Protein AF-A0AA91PBF4-F1 (afdb_monomer)

Radius of gyration: 22.53 Å; Cα contacts (8 Å, |Δi|>4): 72; chains: 1; bounding box: 48×34×68 Å

Structure (mmCIF, N/CA/C/O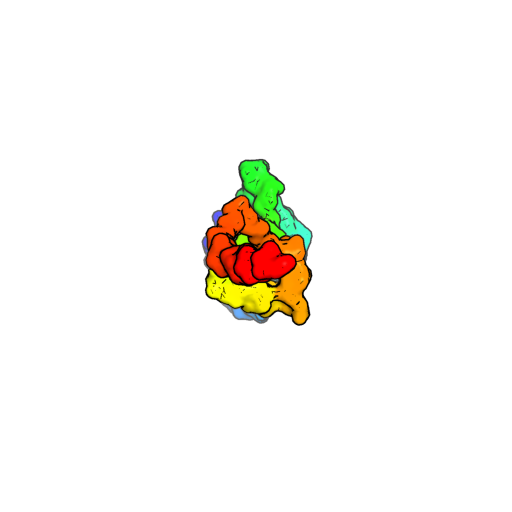 backbone):
data_AF-A0AA91PBF4-F1
#
_entry.id   AF-A0AA91PBF4-F1
#
loop_
_atom_site.group_PDB
_atom_site.id
_atom_site.type_symbol
_atom_site.label_atom_id
_atom_site.label_alt_id
_atom_site.label_comp_id
_atom_site.label_asym_id
_atom_site.label_entity_id
_atom_site.label_seq_id
_atom_site.pdbx_PDB_ins_code
_atom_site.Cartn_x
_atom_site.Cartn_y
_atom_site.Cartn_z
_atom_site.occupancy
_atom_site.B_iso_or_equiv
_atom_site.auth_seq_id
_atom_site.auth_comp_id
_atom_site.auth_asym_id
_atom_site.auth_atom_id
_atom_site.pdbx_PDB_model_num
ATOM 1 N N . MET A 1 1 ? 2.046 -2.006 -24.817 1.00 53.06 1 MET A N 1
ATOM 2 C CA . MET A 1 1 ? 3.479 -2.215 -24.491 1.00 53.06 1 MET A CA 1
ATOM 3 C C . MET A 1 1 ? 3.736 -3.464 -23.633 1.00 53.06 1 MET A C 1
ATOM 5 O O . MET A 1 1 ? 4.578 -4.256 -24.026 1.00 53.06 1 MET A O 1
ATOM 9 N N . GLY A 1 2 ? 3.014 -3.713 -22.528 1.00 59.22 2 GLY A N 1
ATOM 10 C CA . GLY A 1 2 ? 3.325 -4.827 -21.602 1.00 59.22 2 GLY A CA 1
ATOM 11 C C . GLY A 1 2 ? 3.207 -6.257 -22.164 1.00 59.22 2 GLY A C 1
ATOM 12 O O . GLY A 1 2 ? 4.092 -7.074 -21.937 1.00 59.22 2 GLY A O 1
ATOM 13 N N . ARG A 1 3 ? 2.169 -6.560 -22.962 1.00 62.81 3 ARG A N 1
ATOM 14 C CA . ARG A 1 3 ? 1.947 -7.916 -23.515 1.00 62.81 3 ARG A CA 1
ATOM 15 C C . ARG A 1 3 ? 3.079 -8.398 -24.431 1.00 62.81 3 ARG A C 1
ATOM 17 O O . ARG A 1 3 ? 3.493 -9.542 -24.310 1.00 62.81 3 ARG A O 1
ATOM 24 N N . ARG A 1 4 ? 3.624 -7.520 -25.285 1.00 71.56 4 ARG A N 1
ATOM 25 C CA . ARG A 1 4 ? 4.791 -7.850 -26.126 1.00 71.56 4 ARG A CA 1
ATOM 26 C C . ARG A 1 4 ? 6.037 -8.127 -25.295 1.00 71.56 4 ARG A C 1
ATOM 28 O O . ARG A 1 4 ? 6.817 -8.984 -25.672 1.00 71.56 4 ARG A O 1
ATOM 35 N N . ALA A 1 5 ? 6.223 -7.421 -24.179 1.00 64.69 5 ALA A N 1
ATOM 36 C CA . ALA A 1 5 ? 7.361 -7.655 -23.297 1.00 64.69 5 ALA A CA 1
ATOM 37 C C . ALA A 1 5 ? 7.268 -9.029 -22.616 1.00 64.69 5 ALA A C 1
ATOM 39 O O . ALA A 1 5 ? 8.270 -9.727 -22.547 1.00 64.69 5 ALA A O 1
ATOM 40 N N . LEU A 1 6 ? 6.066 -9.441 -22.194 1.00 65.69 6 LEU A N 1
ATOM 41 C CA . LEU A 1 6 ? 5.822 -10.780 -21.641 1.00 65.69 6 LEU A CA 1
ATOM 42 C C . LEU A 1 6 ? 5.991 -11.883 -22.701 1.00 65.69 6 LEU A C 1
ATOM 44 O O . LEU A 1 6 ? 6.574 -12.922 -22.417 1.00 65.69 6 LEU A O 1
ATOM 48 N N . GLN A 1 7 ? 5.528 -11.650 -23.934 1.00 71.00 7 GLN A N 1
ATOM 49 C CA . GLN A 1 7 ? 5.724 -12.581 -25.055 1.00 71.00 7 GLN A CA 1
ATOM 50 C C . GLN A 1 7 ? 7.209 -12.716 -25.415 1.00 71.00 7 GLN A C 1
ATOM 52 O O . GLN A 1 7 ? 7.721 -13.825 -25.437 1.00 71.00 7 GLN A O 1
ATOM 57 N N . ALA A 1 8 ? 7.930 -11.600 -25.543 1.00 68.94 8 ALA A N 1
ATOM 58 C CA . ALA A 1 8 ? 9.372 -11.601 -25.783 1.00 68.94 8 ALA A CA 1
ATOM 59 C C . ALA A 1 8 ? 10.183 -12.210 -24.623 1.00 68.94 8 ALA A C 1
ATOM 61 O O . ALA A 1 8 ? 11.280 -12.711 -24.845 1.00 68.94 8 ALA A O 1
ATOM 62 N N . GLN A 1 9 ? 9.677 -12.158 -23.384 1.00 67.19 9 GLN A N 1
ATOM 63 C CA . GLN A 1 9 ? 10.269 -12.878 -22.251 1.00 67.19 9 GLN A CA 1
ATOM 64 C C . GLN A 1 9 ? 10.066 -14.389 -22.385 1.00 67.19 9 GLN A C 1
ATOM 66 O O . GLN A 1 9 ? 11.013 -15.137 -22.168 1.00 67.19 9 GLN A O 1
ATOM 71 N N . ARG A 1 10 ? 8.867 -14.825 -22.788 1.00 67.50 10 ARG A N 1
ATOM 72 C CA . ARG A 1 10 ? 8.557 -16.240 -23.030 1.00 67.50 10 ARG A CA 1
ATOM 73 C C . ARG A 1 10 ? 9.374 -16.822 -24.186 1.00 67.50 10 ARG A C 1
ATOM 75 O O . ARG A 1 10 ? 9.888 -17.923 -24.062 1.00 67.50 10 ARG A O 1
ATOM 82 N N . ASP A 1 11 ? 9.536 -16.067 -25.270 1.00 76.06 11 ASP A N 1
ATOM 83 C CA . ASP A 1 11 ? 10.262 -16.498 -26.475 1.00 76.06 11 ASP A CA 1
ATOM 84 C C . ASP A 1 11 ? 11.778 -16.657 -26.248 1.00 76.06 11 ASP A C 1
ATOM 86 O O . ASP A 1 11 ? 12.479 -17.203 -27.094 1.00 76.06 11 ASP A O 1
ATOM 90 N N . ARG A 1 12 ? 12.299 -16.175 -25.111 1.00 69.81 12 ARG A N 1
ATOM 91 C CA . ARG A 1 12 ? 13.714 -16.299 -24.733 1.00 69.81 12 ARG A CA 1
ATOM 92 C C . ARG A 1 12 ? 14.032 -17.543 -23.905 1.00 69.81 12 ARG A C 1
ATOM 94 O O . ARG A 1 12 ? 15.190 -17.710 -23.552 1.00 69.81 12 ARG A O 1
ATOM 101 N N . ASP A 1 13 ? 13.036 -18.382 -23.618 1.00 64.50 13 ASP A N 1
ATOM 102 C CA . ASP A 1 13 ? 13.183 -19.666 -22.915 1.00 64.50 13 ASP A CA 1
ATOM 103 C C . ASP A 1 13 ? 13.871 -19.558 -21.539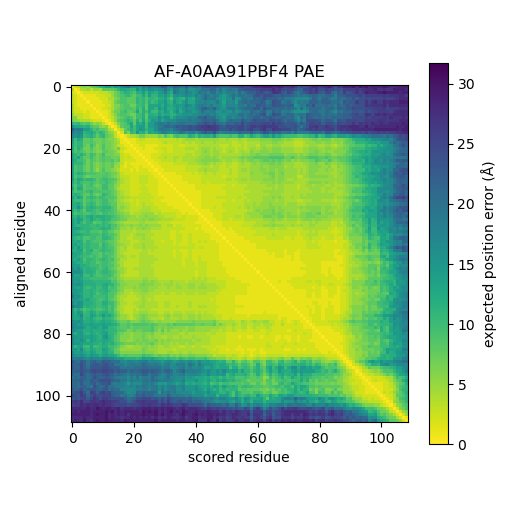 1.00 64.50 13 ASP A C 1
ATOM 105 O O . ASP A 1 13 ? 14.673 -20.391 -21.127 1.00 64.50 13 ASP A O 1
ATOM 109 N N . LEU A 1 14 ? 13.580 -18.472 -20.819 1.00 61.00 14 LEU A N 1
ATOM 110 C CA . LEU A 1 14 ? 14.185 -18.175 -19.523 1.00 61.00 14 LEU A CA 1
ATOM 111 C C . LEU A 1 14 ? 13.180 -18.478 -18.407 1.00 61.00 14 LEU A C 1
ATOM 113 O O . LEU A 1 14 ? 12.198 -17.739 -18.275 1.00 61.00 14 LEU A O 1
ATOM 117 N N . PRO A 1 15 ? 13.418 -19.471 -17.533 1.00 58.34 15 PRO A N 1
ATOM 118 C CA . PRO A 1 15 ? 12.926 -19.354 -16.178 1.00 58.34 15 PRO A CA 1
ATOM 119 C C . PRO A 1 15 ? 13.842 -18.341 -15.485 1.00 58.34 15 PRO A C 1
ATOM 121 O O . PRO A 1 15 ? 14.990 -18.630 -15.164 1.00 58.34 15 PRO A O 1
ATOM 124 N N . PHE A 1 16 ? 13.373 -17.110 -15.308 1.00 61.94 16 PHE A N 1
ATOM 125 C CA . PHE A 1 16 ? 14.061 -16.198 -14.403 1.00 61.94 16 PHE A CA 1
ATOM 126 C C . PHE A 1 16 ? 13.697 -16.583 -12.966 1.00 61.94 16 PHE A C 1
ATOM 128 O O . PHE A 1 16 ? 12.514 -16.729 -12.665 1.00 61.94 16 PHE A O 1
ATOM 135 N N . ASP A 1 17 ? 14.679 -16.636 -12.062 1.00 77.06 17 ASP A N 1
ATOM 136 C CA . ASP A 1 17 ? 14.444 -16.745 -10.606 1.00 77.06 17 ASP A CA 1
ATOM 137 C C . ASP A 1 17 ? 13.568 -15.595 -10.061 1.00 77.06 17 ASP A C 1
ATOM 139 O O . ASP A 1 17 ? 13.045 -15.635 -8.949 1.00 77.06 17 ASP A O 1
ATOM 143 N N . LEU A 1 18 ? 13.419 -14.526 -10.846 1.00 81.00 18 LEU A N 1
ATOM 144 C CA . LEU A 1 18 ? 12.707 -13.309 -10.497 1.00 81.00 18 LEU A CA 1
ATOM 145 C C . LEU A 1 18 ? 11.325 -13.271 -11.150 1.00 81.00 18 LEU A C 1
ATOM 147 O O . LEU A 1 18 ? 11.201 -13.362 -12.368 1.00 81.00 18 LEU A O 1
ATOM 151 N N . VAL A 1 19 ? 10.301 -12.974 -10.347 1.00 82.56 19 VAL A N 1
ATOM 152 C CA . VAL A 1 19 ? 8.914 -12.784 -10.818 1.00 82.56 19 VAL A CA 1
ATOM 153 C C . VAL A 1 19 ? 8.783 -11.585 -11.773 1.00 82.56 19 VAL A C 1
ATOM 155 O O . VAL A 1 19 ? 7.992 -11.614 -12.713 1.00 82.56 19 VAL A O 1
ATOM 158 N N . PHE A 1 20 ? 9.576 -10.525 -11.569 1.00 84.69 20 PHE A N 1
ATOM 159 C CA . PHE A 1 20 ? 9.561 -9.315 -12.403 1.00 84.69 20 PHE A CA 1
ATOM 160 C C . PHE A 1 20 ? 10.962 -8.955 -12.913 1.00 84.69 20 PHE A C 1
ATOM 162 O O . PHE A 1 20 ? 11.572 -7.989 -12.439 1.00 84.69 20 PHE A O 1
ATOM 169 N N . PRO A 1 21 ? 11.479 -9.690 -13.907 1.00 83.62 21 PRO A N 1
ATOM 170 C CA . PRO A 1 21 ? 12.801 -9.439 -14.449 1.00 83.62 21 PRO A CA 1
ATOM 171 C C . PRO A 1 21 ? 12.799 -8.196 -15.347 1.00 83.62 21 PRO A C 1
ATOM 173 O O . PRO A 1 21 ? 11.776 -7.783 -15.922 1.00 83.62 21 PRO A O 1
ATOM 176 N N . SER A 1 22 ? 13.964 -7.571 -15.472 1.00 83.31 22 SER A N 1
ATOM 177 C CA . SER A 1 22 ? 14.250 -6.568 -16.493 1.00 83.31 22 SER A CA 1
ATOM 178 C C . SER A 1 22 ? 14.208 -7.210 -17.893 1.00 83.31 22 SER A C 1
ATOM 180 O O . SER A 1 22 ? 14.184 -8.436 -18.021 1.00 83.31 22 SER A O 1
ATOM 182 N N . PRO A 1 23 ? 14.221 -6.418 -18.979 1.00 77.19 23 PRO A N 1
ATOM 183 C CA . PRO A 1 23 ? 14.347 -6.970 -20.325 1.00 77.19 23 PRO A CA 1
ATOM 184 C C . PRO A 1 23 ? 15.620 -7.798 -20.548 1.00 77.19 23 PRO A C 1
ATOM 186 O O . PRO A 1 23 ? 15.672 -8.519 -21.531 1.00 77.19 23 PRO A O 1
ATOM 189 N N . THR A 1 24 ? 16.639 -7.707 -19.691 1.00 81.56 24 THR A N 1
ATOM 190 C CA . THR A 1 24 ? 17.861 -8.527 -19.770 1.00 81.56 24 THR A CA 1
ATOM 191 C C . THR A 1 24 ? 17.907 -9.628 -18.708 1.00 81.56 24 THR A C 1
ATOM 193 O O . THR A 1 24 ? 18.929 -10.287 -18.570 1.00 81.56 24 THR A O 1
ATOM 196 N N . GLY A 1 25 ? 16.821 -9.836 -17.954 1.00 78.88 25 GLY A N 1
ATOM 197 C CA . GLY A 1 25 ? 16.723 -10.903 -16.955 1.00 78.88 25 GLY A CA 1
ATOM 198 C C . GLY A 1 25 ? 17.175 -10.556 -15.541 1.00 78.88 25 GLY A C 1
ATOM 199 O O . GLY A 1 25 ? 17.039 -11.366 -14.634 1.00 78.88 25 GLY A O 1
ATOM 200 N N . THR A 1 26 ? 17.687 -9.348 -15.328 1.00 85.25 26 THR A N 1
ATOM 201 C CA . THR A 1 26 ? 18.201 -8.886 -14.029 1.00 85.25 26 THR A CA 1
ATOM 202 C C . THR A 1 26 ? 17.104 -8.268 -13.149 1.00 85.25 26 THR A C 1
ATOM 204 O O . THR A 1 26 ? 16.026 -7.937 -13.656 1.00 85.25 26 THR A O 1
ATOM 207 N N . PRO A 1 27 ? 17.343 -8.042 -11.840 1.00 89.81 27 PRO A N 1
ATOM 208 C CA . PRO A 1 27 ? 16.415 -7.290 -10.999 1.00 89.81 27 PRO A CA 1
ATOM 209 C C . PRO A 1 27 ? 16.090 -5.904 -11.562 1.00 89.81 27 PRO A C 1
ATOM 211 O O . PRO A 1 27 ? 16.950 -5.195 -12.094 1.00 89.81 27 PRO A O 1
ATOM 214 N N . ARG A 1 28 ? 14.829 -5.484 -11.420 1.00 90.25 28 ARG A N 1
ATOM 215 C CA . ARG A 1 28 ? 14.424 -4.119 -11.766 1.00 90.25 28 ARG A CA 1
ATOM 216 C C . ARG A 1 28 ? 14.845 -3.153 -10.671 1.00 90.25 28 ARG A C 1
ATOM 218 O O . ARG A 1 28 ? 14.471 -3.304 -9.514 1.00 90.25 28 ARG A O 1
ATOM 225 N N . TRP A 1 29 ? 15.562 -2.112 -11.071 1.00 91.56 29 TRP A N 1
ATOM 226 C CA . TRP A 1 29 ? 15.943 -1.041 -10.165 1.00 91.56 29 TRP A CA 1
ATOM 227 C C . TRP A 1 29 ? 14.739 -0.139 -9.837 1.00 91.56 29 TRP A C 1
ATOM 229 O O . TRP A 1 29 ? 13.976 0.203 -10.751 1.00 91.56 29 TRP A O 1
ATOM 239 N N . PRO A 1 30 ? 14.568 0.302 -8.575 1.00 90.75 30 PRO A N 1
ATOM 2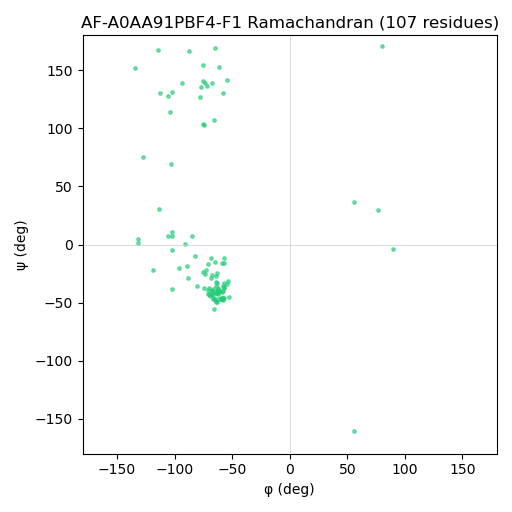40 C CA . PRO A 1 30 ? 13.426 1.127 -8.172 1.00 90.75 30 PRO A CA 1
ATOM 241 C C . PRO A 1 30 ? 13.281 2.425 -8.976 1.00 90.75 30 PRO A C 1
ATOM 243 O O . PRO A 1 30 ? 12.172 2.819 -9.330 1.00 90.75 30 PRO A O 1
ATOM 246 N N . ASN A 1 31 ? 14.394 3.073 -9.325 1.00 91.94 31 ASN A N 1
ATOM 247 C CA . ASN A 1 31 ? 14.405 4.285 -10.150 1.00 91.94 31 ASN A CA 1
ATOM 248 C C . ASN A 1 31 ? 13.794 4.053 -11.546 1.00 91.94 31 ASN A C 1
ATOM 250 O O . ASN A 1 31 ? 13.023 4.887 -12.023 1.00 91.94 31 ASN A O 1
ATOM 254 N N . ASN A 1 32 ? 14.077 2.909 -12.172 1.00 91.12 32 ASN A N 1
ATOM 255 C CA . ASN A 1 32 ? 13.559 2.542 -13.487 1.00 91.12 32 ASN A CA 1
ATOM 256 C C . ASN A 1 32 ? 12.064 2.223 -13.425 1.00 91.12 32 ASN A C 1
ATOM 258 O O . ASN A 1 32 ? 11.313 2.633 -14.309 1.00 91.12 32 ASN A O 1
ATOM 262 N N . VAL A 1 33 ? 11.616 1.557 -12.356 1.00 89.88 33 VAL A N 1
ATOM 263 C CA . VAL A 1 33 ? 10.183 1.333 -12.109 1.00 89.88 33 VAL A CA 1
ATOM 264 C C . VAL A 1 33 ? 9.468 2.670 -11.917 1.00 89.88 33 VAL A C 1
ATOM 266 O O . VAL A 1 33 ? 8.470 2.923 -12.583 1.00 89.88 33 VAL A O 1
ATOM 269 N N . ASN A 1 34 ? 10.017 3.568 -11.096 1.00 90.31 34 ASN A N 1
ATOM 270 C CA . ASN A 1 34 ? 9.443 4.895 -10.851 1.00 90.31 34 ASN A CA 1
ATOM 271 C C . ASN A 1 34 ? 9.429 5.783 -12.103 1.00 90.31 34 ASN A C 1
ATOM 273 O O . ASN A 1 34 ? 8.541 6.620 -12.258 1.00 90.31 34 ASN A O 1
ATOM 277 N N . ARG A 1 35 ? 10.407 5.634 -13.003 1.00 91.19 35 ARG A N 1
ATOM 278 C CA . ARG A 1 35 ? 10.401 6.311 -14.305 1.00 91.19 35 ARG A CA 1
ATOM 279 C C . ARG A 1 35 ? 9.262 5.802 -15.184 1.00 91.19 35 ARG A C 1
ATOM 281 O O . ARG A 1 35 ? 8.431 6.608 -15.584 1.00 91.19 35 ARG A O 1
ATOM 288 N N . ALA A 1 36 ? 9.197 4.492 -15.421 1.00 89.62 36 ALA A N 1
ATOM 289 C CA . ALA A 1 36 ? 8.125 3.892 -16.215 1.00 89.62 36 ALA A CA 1
ATOM 290 C C . ALA A 1 36 ? 6.745 4.222 -15.623 1.00 89.62 36 ALA A C 1
ATOM 292 O O . ALA A 1 36 ? 5.796 4.500 -16.345 1.00 89.62 36 ALA A O 1
ATOM 293 N N . TRP A 1 37 ? 6.651 4.266 -14.294 1.00 89.06 37 TRP A N 1
ATOM 294 C CA . TRP A 1 37 ? 5.449 4.675 -13.583 1.00 89.06 37 TRP A CA 1
ATOM 295 C C . TRP A 1 37 ? 5.011 6.106 -13.914 1.00 89.06 37 TRP A C 1
ATOM 297 O O . TRP A 1 37 ? 3.838 6.337 -14.200 1.00 89.06 37 TRP A O 1
ATOM 307 N N . ARG A 1 38 ? 5.948 7.066 -13.899 1.00 91.19 38 ARG A N 1
ATOM 308 C CA . ARG A 1 38 ? 5.682 8.461 -14.287 1.00 91.19 38 ARG A CA 1
ATOM 309 C C . ARG A 1 38 ? 5.241 8.587 -15.740 1.00 91.19 38 ARG A C 1
ATOM 311 O O . ARG A 1 38 ? 4.358 9.383 -16.021 1.00 91.19 38 ARG A O 1
ATOM 318 N N . GLU A 1 39 ? 5.815 7.786 -16.629 1.00 92.88 39 GLU A N 1
ATOM 319 C CA . GLU A 1 39 ? 5.424 7.758 -18.041 1.00 92.88 39 GLU A CA 1
ATOM 320 C C . GLU A 1 39 ? 4.003 7.189 -18.222 1.00 92.88 39 GLU A C 1
ATOM 322 O O . GLU A 1 39 ? 3.210 7.754 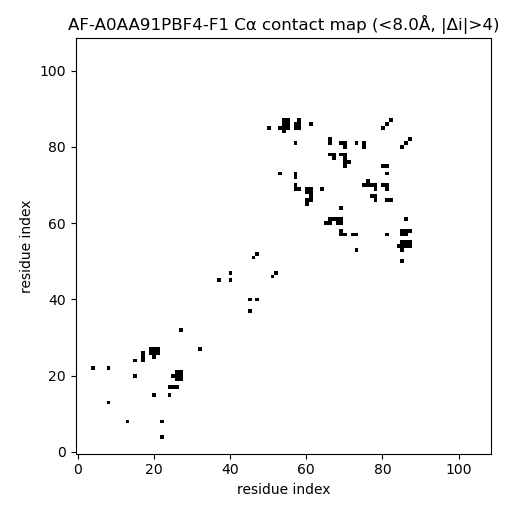-18.964 1.00 92.88 39 GLU A O 1
ATOM 327 N N . ILE A 1 40 ? 3.649 6.111 -17.510 1.00 91.31 40 ILE A N 1
ATOM 328 C CA . ILE A 1 40 ? 2.330 5.457 -17.622 1.00 91.31 40 ILE A CA 1
ATOM 329 C C . ILE A 1 40 ? 1.203 6.327 -17.063 1.00 91.31 40 ILE A C 1
ATOM 331 O O . ILE A 1 40 ? 0.131 6.399 -17.657 1.00 91.31 40 ILE A O 1
ATOM 335 N N . ARG A 1 41 ? 1.417 6.943 -15.897 1.00 93.12 41 ARG A N 1
ATOM 336 C CA . ARG A 1 41 ? 0.374 7.717 -15.206 1.00 93.12 41 ARG A CA 1
ATOM 337 C C . ARG A 1 41 ? 0.070 9.060 -15.883 1.00 93.12 41 ARG A C 1
ATOM 339 O O . ARG A 1 41 ? -0.995 9.614 -15.638 1.00 93.12 41 ARG A O 1
ATOM 346 N N . GLY A 1 42 ? 1.002 9.588 -16.680 1.00 93.81 42 GLY A N 1
ATOM 347 C CA . GLY A 1 42 ? 0.884 10.922 -17.268 1.00 93.81 42 GLY A CA 1
ATOM 348 C C . GLY A 1 42 ? 0.667 12.024 -16.223 1.00 93.81 42 GLY A C 1
ATOM 349 O O . GLY A 1 42 ? 0.958 11.856 -15.035 1.00 93.81 42 GLY A O 1
ATOM 350 N N . GLU A 1 43 ? 0.152 13.164 -16.671 1.00 93.75 43 GLU A N 1
ATOM 351 C CA . GLU A 1 43 ? -0.170 14.290 -15.787 1.00 93.75 43 GLU A CA 1
ATOM 352 C C . GLU A 1 43 ? -1.520 14.093 -15.081 1.00 93.75 43 GLU A C 1
ATOM 354 O O . GLU A 1 43 ? -1.625 14.373 -13.885 1.00 93.75 43 GLU A O 1
ATOM 359 N N . ASP A 1 44 ? -2.497 13.485 -15.764 1.00 95.81 44 ASP A N 1
ATOM 360 C CA . ASP A 1 44 ? -3.859 13.236 -15.261 1.00 95.81 44 ASP A CA 1
ATOM 361 C C . ASP A 1 44 ? -3.880 12.469 -13.928 1.00 95.81 44 ASP A C 1
ATOM 363 O O . ASP A 1 44 ? -4.714 12.707 -13.051 1.00 95.81 44 ASP A O 1
ATOM 367 N N . TYR A 1 45 ? -2.916 11.564 -13.739 1.00 94.69 45 TYR A N 1
ATOM 368 C CA . TYR A 1 45 ? -2.782 10.750 -12.532 1.00 94.69 45 TYR A CA 1
ATOM 369 C C . TYR A 1 45 ? -1.514 11.085 -11.739 1.00 94.69 45 TYR A C 1
ATOM 371 O O . TYR A 1 45 ? -0.969 10.233 -11.022 1.00 94.69 45 TYR A O 1
ATOM 379 N N . GLY A 1 46 ? -1.068 12.345 -11.803 1.00 92.56 46 GLY A N 1
ATOM 380 C CA . GLY A 1 46 ? 0.099 12.902 -11.106 1.00 92.56 46 GLY A CA 1
ATOM 381 C C . GLY A 1 46 ? 0.092 12.761 -9.574 1.00 92.56 46 GLY A C 1
ATOM 382 O O . GLY A 1 46 ? 1.148 12.846 -8.937 1.00 92.56 46 GLY A O 1
ATOM 383 N N . TRP A 1 47 ? -1.041 12.381 -8.977 1.00 89.94 47 TRP A N 1
ATOM 384 C CA . TRP A 1 47 ? -1.205 12.033 -7.556 1.00 89.94 47 TRP A CA 1
ATOM 385 C C . TRP A 1 47 ? -1.122 10.516 -7.246 1.00 89.94 47 TRP A C 1
ATOM 387 O O . TRP A 1 47 ? -0.822 10.124 -6.117 1.00 89.94 47 TRP A O 1
ATOM 397 N N . VAL A 1 48 ? -1.321 9.636 -8.237 1.00 92.12 48 VAL A N 1
ATOM 398 C CA . VAL A 1 48 ? -1.257 8.166 -8.088 1.00 92.12 48 VAL A CA 1
ATOM 399 C C . VAL A 1 48 ? 0.181 7.634 -7.966 1.00 92.12 48 VAL A C 1
ATOM 401 O O . VAL A 1 48 ? 0.903 7.497 -8.954 1.00 92.12 48 VAL A O 1
ATOM 404 N N . THR A 1 49 ? 0.608 7.280 -6.760 1.00 89.88 49 THR A N 1
ATOM 405 C CA . THR A 1 49 ? 1.938 6.711 -6.472 1.00 89.88 49 THR A CA 1
ATOM 406 C C . THR A 1 49 ? 1.818 5.268 -5.967 1.00 89.88 49 THR A C 1
ATOM 408 O O . THR A 1 49 ? 0.728 4.865 -5.553 1.00 89.88 49 THR A O 1
ATOM 411 N N . PRO A 1 50 ? 2.911 4.481 -5.889 1.00 90.12 50 PRO A N 1
ATOM 412 C CA . PRO A 1 50 ? 2.879 3.182 -5.206 1.00 90.12 50 PRO A CA 1
ATOM 413 C C . PRO A 1 50 ? 2.343 3.266 -3.767 1.00 90.12 50 PRO A C 1
ATOM 415 O O . PRO A 1 50 ? 1.690 2.344 -3.279 1.00 90.12 50 PRO A O 1
ATOM 418 N N . ARG A 1 51 ? 2.570 4.401 -3.091 1.00 91.81 51 ARG A N 1
ATOM 419 C CA . ARG A 1 51 ? 2.013 4.668 -1.763 1.00 91.81 51 ARG A CA 1
ATOM 420 C C . ARG A 1 51 ? 0.492 4.803 -1.792 1.00 91.81 51 ARG A C 1
ATOM 422 O O . ARG A 1 51 ? -0.158 4.301 -0.882 1.00 91.81 51 ARG A O 1
ATOM 429 N N . THR A 1 52 ? -0.068 5.431 -2.824 1.00 93.00 52 THR A N 1
ATOM 430 C CA . THR A 1 52 ? -1.521 5.543 -3.014 1.00 93.00 52 THR A CA 1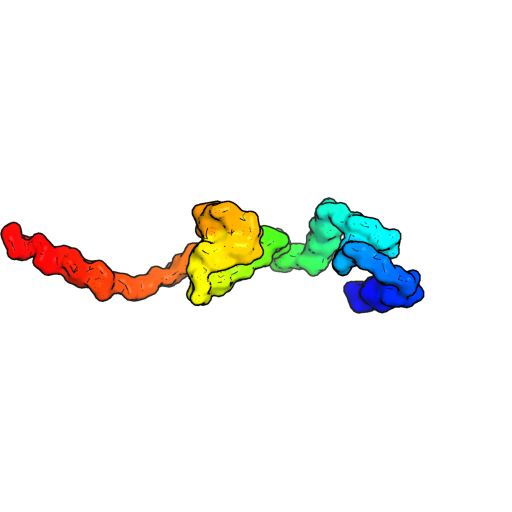
ATOM 431 C C . THR A 1 52 ? -2.152 4.155 -3.104 1.00 93.00 52 THR A C 1
ATOM 433 O O . THR A 1 52 ? -3.082 3.875 -2.362 1.00 93.00 52 THR A O 1
ATOM 436 N N . PHE A 1 53 ? -1.570 3.245 -3.896 1.00 92.25 53 PHE A N 1
ATOM 437 C CA . PHE A 1 53 ? -2.028 1.851 -3.975 1.00 92.25 53 PHE A CA 1
ATOM 438 C C . PHE A 1 53 ? -1.973 1.132 -2.626 1.00 92.25 53 PHE A C 1
ATOM 440 O O . PHE A 1 53 ? -2.954 0.507 -2.225 1.00 92.25 53 PHE A O 1
ATOM 447 N N . ARG A 1 54 ? -0.853 1.250 -1.897 1.00 94.56 54 ARG A N 1
ATOM 448 C CA . ARG A 1 54 ? -0.737 0.669 -0.548 1.00 94.56 54 ARG A CA 1
ATOM 449 C C . ARG A 1 54 ? -1.808 1.200 0.403 1.00 94.56 54 ARG A C 1
ATOM 451 O O . ARG A 1 54 ? -2.350 0.418 1.174 1.00 94.56 54 ARG A O 1
ATOM 458 N N . LYS A 1 55 ? -2.121 2.496 0.333 1.00 96.19 55 LYS A N 1
ATOM 459 C CA . LYS A 1 55 ? -3.177 3.108 1.145 1.00 96.19 55 LYS A CA 1
ATOM 460 C C . LYS A 1 55 ? -4.559 2.577 0.763 1.00 96.19 55 LYS A C 1
ATOM 462 O O . LYS A 1 55 ? -5.303 2.153 1.631 1.00 96.19 55 LYS A O 1
ATOM 467 N N . THR A 1 56 ? -4.872 2.510 -0.530 1.00 96.00 56 THR A N 1
ATOM 468 C CA . THR A 1 56 ? -6.150 1.967 -1.014 1.00 96.00 56 THR A CA 1
ATOM 469 C C . THR A 1 56 ? -6.375 0.531 -0.540 1.00 96.00 56 THR A C 1
ATOM 471 O O . THR A 1 56 ? -7.448 0.218 -0.032 1.00 96.00 56 THR A O 1
ATOM 474 N N . VAL A 1 57 ? -5.358 -0.330 -0.651 1.00 96.44 57 VAL A N 1
ATOM 475 C CA . VAL A 1 57 ? -5.431 -1.722 -0.179 1.00 96.44 57 VAL A CA 1
ATOM 476 C C . VAL A 1 57 ? -5.562 -1.789 1.344 1.00 96.44 57 VAL A C 1
ATOM 478 O O . VAL A 1 57 ? -6.421 -2.510 1.844 1.00 96.44 57 VAL A O 1
ATOM 481 N N . GLY A 1 58 ? -4.751 -1.019 2.078 1.00 96.44 58 GLY A N 1
ATOM 482 C CA . GLY A 1 58 ? -4.796 -0.972 3.542 1.00 96.44 58 GLY A CA 1
ATOM 483 C C . GLY A 1 58 ? -6.171 -0.560 4.066 1.00 96.44 58 GLY A C 1
ATOM 484 O O . GLY A 1 58 ? -6.743 -1.262 4.896 1.00 96.44 58 GLY A O 1
ATOM 485 N N . THR A 1 59 ? -6.740 0.513 3.513 1.00 96.31 59 THR A N 1
ATOM 486 C CA . THR A 1 59 ? -8.103 0.970 3.812 1.00 96.31 59 THR A CA 1
ATOM 487 C C . THR A 1 59 ? -9.154 -0.094 3.487 1.00 96.31 59 THR A C 1
ATOM 489 O O . THR A 1 59 ? -10.058 -0.324 4.283 1.00 96.31 59 THR A O 1
ATOM 492 N N . ALA A 1 60 ? -9.071 -0.743 2.321 1.00 96.56 60 ALA A N 1
ATOM 493 C CA . ALA A 1 60 ? -10.064 -1.739 1.916 1.00 96.56 60 ALA A CA 1
ATOM 494 C C . ALA A 1 60 ? -10.092 -2.947 2.864 1.00 96.56 60 ALA A C 1
ATOM 496 O O . ALA A 1 60 ? -11.167 -3.424 3.220 1.00 96.56 60 ALA A O 1
ATOM 497 N N . ILE A 1 61 ? -8.920 -3.413 3.297 1.00 97.06 61 ILE A N 1
ATOM 498 C CA . ILE A 1 61 ? -8.810 -4.530 4.238 1.00 97.06 61 ILE A CA 1
ATOM 499 C C . ILE A 1 61 ? -9.261 -4.109 5.628 1.00 97.06 61 ILE A C 1
ATOM 501 O O . ILE A 1 61 ? -9.995 -4.855 6.264 1.00 97.06 61 ILE A O 1
ATOM 505 N N . GLU A 1 62 ? -8.868 -2.924 6.093 1.00 96.25 62 GLU A N 1
ATOM 506 C CA . GLU A 1 62 ? -9.255 -2.456 7.423 1.00 96.25 62 GLU A CA 1
ATOM 507 C C . GLU A 1 62 ? -10.774 -2.379 7.588 1.00 96.25 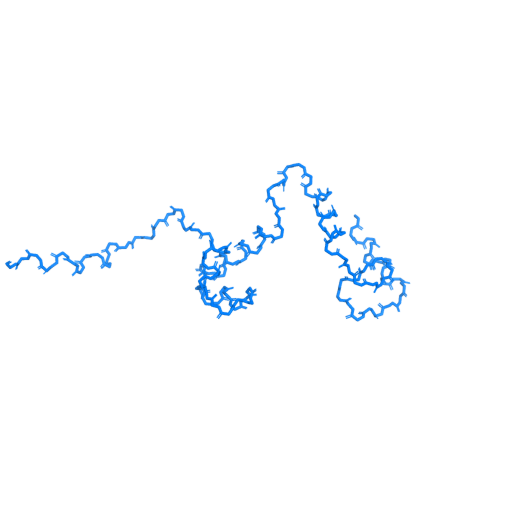62 GLU A C 1
ATOM 509 O O . GLU A 1 62 ? -11.300 -2.856 8.591 1.00 96.25 62 GLU A O 1
ATOM 514 N N . ARG A 1 63 ? -11.487 -1.909 6.562 1.00 93.44 63 ARG A N 1
ATOM 515 C CA . ARG A 1 63 ? -12.954 -1.830 6.580 1.00 93.44 63 ARG A CA 1
ATOM 516 C C . ARG A 1 63 ? -13.651 -3.186 6.697 1.00 93.44 63 ARG A C 1
ATOM 518 O O . ARG A 1 63 ? -14.796 -3.234 7.129 1.00 93.44 63 ARG A O 1
ATOM 525 N N . VAL A 1 64 ? -12.996 -4.269 6.275 1.00 96.75 64 VAL A N 1
ATOM 526 C CA . VAL A 1 64 ? -13.578 -5.623 6.259 1.00 96.75 64 VAL A CA 1
ATOM 527 C C . VAL A 1 64 ? -13.074 -6.473 7.425 1.00 96.75 64 VAL A C 1
ATOM 529 O O . VAL A 1 64 ? -13.829 -7.258 7.987 1.00 96.75 64 VAL A O 1
ATOM 532 N N . ALA A 1 65 ? -11.797 -6.337 7.776 1.00 96.00 65 ALA A N 1
ATOM 533 C CA . ALA A 1 65 ? -11.077 -7.247 8.664 1.00 96.00 65 ALA A CA 1
ATOM 534 C C . ALA A 1 65 ? -10.282 -6.527 9.771 1.00 96.00 65 ALA A C 1
ATOM 536 O O . ALA A 1 65 ? -9.560 -7.168 10.535 1.00 96.00 65 ALA A O 1
ATOM 537 N N . GLY A 1 66 ? -10.405 -5.204 9.877 1.00 94.25 66 GLY A N 1
ATOM 538 C CA . GLY A 1 66 ? -9.764 -4.399 10.910 1.00 94.25 66 GLY A CA 1
ATOM 539 C C . GLY A 1 66 ? -8.290 -4.070 10.649 1.00 94.25 66 GLY A C 1
ATOM 540 O O . GLY A 1 66 ? -7.631 -4.573 9.733 1.00 94.25 66 GLY A O 1
ATOM 541 N N . ALA A 1 67 ? -7.754 -3.174 11.481 1.00 95.12 67 ALA A N 1
ATOM 542 C CA . ALA A 1 67 ? -6.421 -2.602 11.293 1.00 95.12 67 ALA A CA 1
ATOM 543 C C . ALA A 1 67 ? -5.275 -3.614 11.485 1.00 95.12 67 ALA A C 1
ATOM 545 O O . ALA A 1 67 ? -4.228 -3.458 10.859 1.00 95.12 67 ALA A O 1
ATOM 546 N N . GLU A 1 68 ? -5.468 -4.645 12.313 1.00 96.62 68 GLU A N 1
ATOM 547 C CA . GLU A 1 68 ? -4.500 -5.738 12.511 1.00 96.62 68 GLU A CA 1
ATOM 548 C C . GLU A 1 68 ? -4.284 -6.526 11.214 1.00 96.62 68 GLU A C 1
ATOM 550 O O . GLU A 1 68 ? -3.153 -6.685 10.753 1.00 96.62 68 GLU A O 1
ATOM 555 N N . ALA A 1 69 ? -5.374 -6.936 10.557 1.00 97.25 69 ALA A N 1
ATOM 556 C CA . ALA A 1 69 ? -5.315 -7.644 9.281 1.00 97.25 69 ALA A CA 1
ATOM 557 C C . ALA A 1 69 ? -4.677 -6.778 8.185 1.00 97.25 69 ALA A C 1
ATOM 559 O O . ALA A 1 69 ? -3.837 -7.252 7.415 1.00 97.25 69 ALA A O 1
ATOM 560 N N . ALA A 1 70 ? -5.014 -5.485 8.148 1.00 97.12 70 ALA A N 1
ATOM 561 C CA . ALA A 1 70 ? -4.378 -4.543 7.233 1.00 97.12 70 ALA A CA 1
ATOM 562 C C . ALA A 1 70 ? -2.866 -4.413 7.498 1.00 97.12 70 ALA A C 1
ATOM 564 O O . ALA A 1 70 ? -2.075 -4.356 6.554 1.00 97.12 70 ALA A O 1
ATOM 565 N N . ALA A 1 71 ? -2.438 -4.391 8.764 1.00 97.12 71 ALA A N 1
ATOM 566 C CA . ALA A 1 71 ? -1.026 -4.305 9.123 1.00 97.12 71 ALA A CA 1
ATOM 567 C C . ALA A 1 71 ? -0.251 -5.566 8.734 1.00 97.12 71 ALA A C 1
ATOM 569 O O . ALA A 1 71 ? 0.818 -5.452 8.128 1.00 97.12 71 ALA A O 1
ATOM 570 N N . ALA A 1 72 ? -0.831 -6.741 8.988 1.00 97.25 72 ALA A N 1
ATOM 571 C CA . ALA A 1 72 ? -0.279 -8.022 8.568 1.00 97.25 72 ALA A CA 1
ATOM 572 C C . ALA A 1 72 ? -0.112 -8.090 7.039 1.00 97.25 72 ALA A C 1
ATOM 574 O O . ALA A 1 72 ? 0.968 -8.432 6.558 1.00 97.25 72 ALA A O 1
ATOM 575 N N 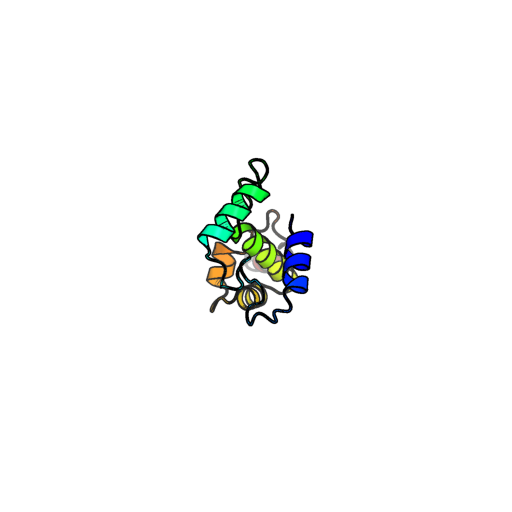. GLN A 1 73 ? -1.123 -7.669 6.266 1.00 97.12 73 GLN A N 1
ATOM 576 C CA . GLN A 1 73 ? -1.039 -7.632 4.799 1.00 97.12 73 GLN A CA 1
ATOM 577 C C . GLN A 1 73 ? 0.069 -6.697 4.291 1.00 97.12 73 GLN A C 1
ATOM 579 O O . GLN A 1 73 ? 0.725 -6.989 3.287 1.00 97.12 73 GLN A O 1
ATOM 584 N N . LEU A 1 74 ? 0.257 -5.544 4.940 1.00 95.69 74 LEU A N 1
ATOM 585 C CA . LEU A 1 74 ? 1.266 -4.560 4.539 1.00 95.69 74 LEU A CA 1
ATOM 586 C C . LEU A 1 74 ? 2.673 -4.876 5.068 1.00 95.69 74 LEU A C 1
ATOM 588 O O . LEU A 1 74 ? 3.629 -4.240 4.614 1.00 95.69 74 LEU A O 1
ATOM 592 N N . GLY A 1 75 ? 2.798 -5.857 5.967 1.00 96.25 75 GLY A N 1
ATOM 593 C CA . GLY A 1 75 ? 4.058 -6.284 6.572 1.00 96.25 75 GLY A CA 1
ATOM 594 C C . GLY A 1 75 ? 4.563 -5.343 7.668 1.00 96.25 75 GLY A C 1
ATOM 595 O O . GLY A 1 75 ? 5.773 -5.198 7.830 1.00 96.25 75 GLY A O 1
ATOM 596 N N . HIS A 1 76 ? 3.670 -4.660 8.390 1.00 96.62 76 HIS A N 1
ATOM 597 C CA . HIS A 1 76 ? 4.051 -3.815 9.526 1.00 96.62 76 HIS A CA 1
ATOM 598 C C . HIS A 1 76 ? 3.972 -4.595 10.840 1.00 96.62 76 HIS A C 1
ATOM 600 O O . HIS A 1 76 ? 3.019 -5.333 11.070 1.00 96.62 76 HIS A O 1
ATOM 606 N N . SER A 1 77 ? 4.958 -4.390 11.717 1.00 91.94 77 SER A N 1
ATOM 607 C CA . SER A 1 77 ? 5.034 -5.046 13.029 1.00 91.94 77 SER A CA 1
ATOM 608 C C . SER A 1 77 ? 3.937 -4.605 13.995 1.00 91.94 77 SER A C 1
ATOM 610 O O . SER A 1 77 ? 3.583 -5.360 14.893 1.00 91.94 77 SER A O 1
ATOM 612 N N . THR A 1 78 ? 3.410 -3.391 13.824 1.00 92.00 78 THR A N 1
ATOM 613 C CA . THR A 1 78 ? 2.287 -2.877 14.607 1.00 92.00 78 THR A CA 1
ATOM 614 C C . THR A 1 78 ? 1.258 -2.198 13.700 1.00 92.00 78 THR A C 1
ATOM 616 O O . THR A 1 78 ? 1.617 -1.623 12.661 1.00 92.00 78 THR A O 1
ATOM 619 N N . PRO A 1 79 ? -0.029 -2.190 14.086 1.00 92.94 79 PRO A N 1
ATOM 620 C CA . PRO A 1 79 ? -1.056 -1.520 13.297 1.00 92.94 79 PRO A CA 1
ATOM 621 C C . PRO A 1 79 ? -0.979 -0.002 13.335 1.00 92.94 79 PRO A C 1
ATOM 623 O O . PRO A 1 79 ? -1.569 0.640 12.474 1.00 92.94 79 PRO A O 1
ATOM 626 N N . ASP A 1 80 ? -0.267 0.599 14.284 1.00 94.88 80 ASP A N 1
ATOM 627 C CA . ASP A 1 80 ? -0.241 2.057 14.440 1.00 94.88 80 ASP A CA 1
ATOM 628 C C . ASP A 1 80 ? 0.369 2.757 13.225 1.00 94.88 80 ASP A C 1
ATOM 630 O O . ASP A 1 80 ? -0.156 3.769 12.751 1.00 94.88 80 ASP A O 1
ATOM 634 N N . VAL A 1 81 ? 1.425 2.174 12.647 1.00 92.94 81 VAL A N 1
ATOM 635 C CA . VAL A 1 81 ? 2.014 2.647 11.385 1.00 92.94 81 VAL A CA 1
ATOM 636 C C . VAL A 1 81 ? 0.993 2.542 10.250 1.00 92.94 81 VAL A C 1
ATOM 638 O O . VAL A 1 81 ? 0.845 3.476 9.456 1.00 92.94 81 VAL A O 1
ATOM 641 N N . THR A 1 82 ? 0.249 1.435 10.195 1.00 93.81 82 THR A N 1
ATOM 642 C CA . THR A 1 82 ? -0.801 1.199 9.197 1.00 93.81 82 THR A CA 1
ATOM 643 C C . THR A 1 82 ? -1.938 2.207 9.332 1.00 93.81 82 THR A C 1
ATOM 645 O O . THR A 1 82 ? -2.261 2.876 8.351 1.00 93.81 82 THR A O 1
ATOM 648 N N . ARG A 1 83 ? -2.469 2.412 10.544 1.00 93.06 83 ARG A N 1
ATOM 649 C CA . ARG A 1 83 ? -3.519 3.400 10.849 1.00 93.06 83 ARG A CA 1
ATOM 650 C C . ARG A 1 83 ? -3.087 4.806 10.464 1.00 93.06 83 ARG A C 1
ATOM 652 O O . ARG A 1 83 ? -3.831 5.535 9.818 1.00 93.06 83 ARG A O 1
ATOM 659 N N . LYS A 1 84 ? -1.859 5.183 10.823 1.00 93.19 84 LYS A N 1
ATOM 660 C CA . LYS A 1 84 ? -1.348 6.538 10.599 1.00 93.19 84 LYS A CA 1
ATOM 661 C C . LYS A 1 84 ? -1.088 6.847 9.124 1.00 93.19 84 LYS A C 1
ATOM 663 O O . LYS A 1 84 ? -1.272 7.989 8.701 1.00 93.19 84 LYS A O 1
ATOM 668 N N . HIS A 1 85 ? -0.595 5.879 8.353 1.00 93.62 85 HIS A N 1
ATOM 669 C CA . HIS A 1 85 ? -0.024 6.155 7.029 1.00 93.62 85 HIS A CA 1
ATOM 670 C C . HIS A 1 85 ? -0.726 5.478 5.856 1.00 93.62 85 HIS A C 1
ATOM 672 O O . HIS A 1 85 ? -0.565 5.956 4.728 1.00 93.62 85 HIS A O 1
ATOM 678 N N . TYR A 1 86 ? -1.462 4.396 6.105 1.00 93.94 86 TYR A N 1
ATOM 679 C CA . TYR A 1 86 ? -1.971 3.497 5.071 1.00 93.94 86 TYR A CA 1
ATOM 680 C C . TYR A 1 86 ? -3.460 3.156 5.208 1.00 93.94 86 TYR A C 1
ATOM 682 O O . TYR A 1 86 ? -3.970 2.421 4.373 1.00 93.94 86 TYR A O 1
ATOM 690 N N . ILE A 1 87 ? -4.154 3.712 6.201 1.00 94.25 87 ILE A N 1
ATOM 691 C CA . ILE A 1 87 ? -5.614 3.670 6.313 1.00 94.25 87 ILE A CA 1
ATOM 692 C C . ILE A 1 87 ? -6.141 5.094 6.118 1.00 94.25 87 ILE A C 1
ATOM 694 O O . ILE A 1 87 ? -5.630 6.058 6.698 1.00 94.25 87 ILE A O 1
ATOM 698 N N . ASP A 1 88 ? -7.124 5.246 5.239 1.00 91.06 88 ASP A N 1
ATOM 699 C CA . ASP A 1 88 ? -7.880 6.484 5.090 1.00 91.06 88 ASP A CA 1
ATOM 700 C C . ASP A 1 88 ? -8.864 6.645 6.239 1.00 91.06 88 ASP A C 1
ATOM 702 O O . ASP A 1 88 ? -9.518 5.696 6.665 1.00 91.06 88 ASP A O 1
ATOM 706 N N . ARG A 1 89 ? -8.997 7.883 6.713 1.00 83.62 89 ARG A N 1
ATOM 707 C CA . ARG A 1 89 ? -10.009 8.217 7.711 1.00 83.62 89 ARG A CA 1
ATOM 708 C C . ARG A 1 89 ? -11.386 8.089 7.071 1.00 83.62 89 ARG A C 1
ATOM 710 O O . ARG A 1 89 ? -11.572 8.505 5.926 1.00 83.62 89 ARG A O 1
ATOM 717 N N . ALA A 1 90 ? -12.336 7.528 7.812 1.00 75.44 90 ALA A N 1
ATOM 718 C CA . ALA A 1 90 ? -13.732 7.570 7.414 1.00 75.44 90 ALA A CA 1
ATOM 719 C C . ALA A 1 90 ? -14.163 9.039 7.266 1.00 75.44 90 ALA A C 1
ATOM 721 O O . ALA A 1 90 ? -13.858 9.863 8.128 1.00 75.44 90 ALA A O 1
ATOM 722 N N . ILE A 1 91 ? -14.795 9.360 6.135 1.00 71.56 91 ILE A N 1
ATOM 723 C CA . ILE A 1 91 ? -15.348 10.697 5.876 1.00 71.56 91 ILE A CA 1
ATOM 724 C C . ILE A 1 91 ? -16.630 10.875 6.695 1.00 71.56 91 ILE A C 1
ATOM 726 O O . ILE A 1 91 ? -16.826 11.928 7.291 1.00 71.56 91 ILE A O 1
ATOM 730 N N . ASP A 1 92 ? -17.420 9.806 6.810 1.00 73.44 92 ASP A N 1
ATOM 731 C CA . ASP A 1 92 ? -18.623 9.756 7.630 1.00 73.44 92 ASP A CA 1
ATOM 732 C C . ASP A 1 92 ? -18.363 8.928 8.888 1.00 73.44 92 ASP A C 1
ATOM 734 O O . ASP A 1 92 ? -17.882 7.791 8.821 1.00 73.44 92 ASP A O 1
ATOM 738 N N . ALA A 1 93 ? -18.667 9.507 10.049 1.00 73.25 93 ALA A N 1
ATOM 739 C CA . ALA A 1 93 ? -18.629 8.769 11.300 1.00 73.25 93 ALA A CA 1
ATOM 740 C C . ALA A 1 93 ? -19.809 7.780 11.346 1.00 73.25 93 ALA A C 1
ATOM 742 O O . ALA A 1 93 ? -20.928 8.162 10.993 1.00 73.25 93 ALA A O 1
ATOM 743 N N . PRO A 1 94 ? -19.594 6.529 11.791 1.00 77.31 94 PRO A N 1
ATOM 744 C CA . PRO A 1 94 ? -20.696 5.605 12.034 1.00 77.31 94 PRO A CA 1
ATOM 745 C C . PRO A 1 94 ? -21.635 6.162 13.115 1.00 77.31 94 PRO A C 1
ATOM 747 O O . PRO A 1 94 ? -21.210 6.932 13.981 1.00 77.31 94 PRO A O 1
ATOM 750 N N . ASP A 1 95 ? -22.914 5.777 13.072 1.00 83.50 95 ASP A N 1
ATOM 751 C CA . ASP A 1 95 ? -23.871 6.134 14.122 1.00 83.50 95 ASP A CA 1
ATOM 752 C C . ASP A 1 95 ? -23.466 5.459 15.436 1.00 83.50 95 ASP A C 1
ATOM 754 O O . ASP A 1 95 ? -23.599 4.249 15.603 1.00 83.50 95 ASP A O 1
ATOM 758 N N . ASN A 1 96 ? -22.952 6.263 16.365 1.00 87.31 96 ASN A N 1
ATOM 759 C CA . ASN A 1 96 ? -22.472 5.804 17.662 1.00 87.31 96 ASN A CA 1
ATOM 760 C C . ASN A 1 96 ? -23.471 6.090 18.794 1.00 87.31 96 ASN A C 1
ATOM 762 O O . ASN A 1 96 ? -23.099 5.950 19.958 1.00 87.31 96 ASN A O 1
ATOM 766 N N . ARG A 1 97 ? -24.719 6.496 18.502 1.00 88.19 97 ARG A N 1
ATOM 767 C CA . ARG A 1 97 ? -25.701 6.877 19.539 1.00 88.19 97 ARG A CA 1
ATOM 768 C C . ARG A 1 97 ? -25.881 5.804 20.611 1.00 88.19 97 ARG A C 1
ATOM 770 O O . ARG A 1 97 ? -25.775 6.128 21.785 1.00 88.19 97 ARG A O 1
ATOM 777 N N . ALA A 1 98 ? -26.007 4.537 20.219 1.00 87.81 98 ALA A N 1
ATOM 778 C CA . ALA A 1 98 ? -26.146 3.420 21.158 1.00 87.81 98 ALA A CA 1
ATOM 779 C C . ALA A 1 98 ? -24.974 3.308 22.154 1.00 87.81 98 ALA A C 1
ATOM 781 O O . ALA A 1 98 ? -25.170 2.974 23.318 1.00 87.81 98 ALA A O 1
ATOM 782 N N . ALA A 1 99 ? -23.746 3.616 21.721 1.00 86.62 99 ALA A N 1
ATOM 783 C CA . ALA A 1 99 ? -22.581 3.626 22.606 1.00 86.62 99 ALA A CA 1
ATOM 784 C C . ALA A 1 99 ? -22.576 4.838 23.556 1.00 86.62 99 ALA A C 1
ATOM 786 O O . ALA A 1 99 ? -21.976 4.776 24.626 1.00 86.62 99 ALA A O 1
ATOM 787 N N . LEU A 1 100 ? -23.228 5.938 23.165 1.00 87.50 100 LEU A N 1
ATOM 788 C CA . LEU A 1 100 ? -23.290 7.183 23.930 1.00 87.50 100 LEU A CA 1
ATOM 789 C C . LEU A 1 100 ?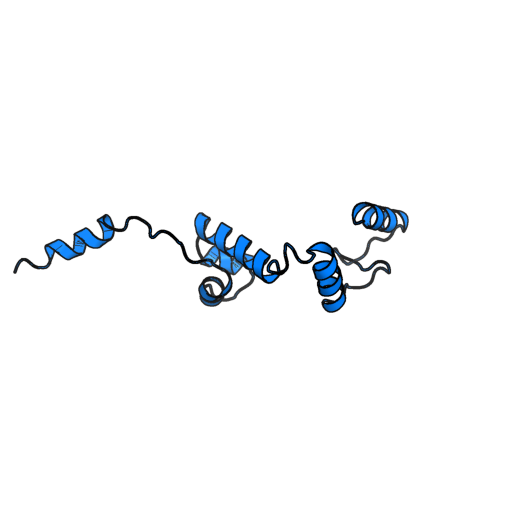 -24.462 7.226 24.920 1.00 87.50 100 LEU A C 1
ATOM 791 O O . LEU A 1 100 ? -24.355 7.863 25.965 1.00 87.50 100 LEU A O 1
ATOM 795 N N . GLU A 1 101 ? -25.558 6.528 24.625 1.00 88.50 101 GLU A N 1
ATOM 796 C CA . GLU A 1 101 ? -26.749 6.451 25.481 1.00 88.50 101 GLU A CA 1
ATOM 797 C C . GLU A 1 101 ? -26.431 5.928 26.892 1.00 88.50 101 GLU A C 1
ATOM 799 O O . GLU A 1 101 ? -26.999 6.418 27.867 1.00 88.50 101 GLU A O 1
ATOM 804 N N . GLY A 1 102 ? -25.451 5.029 27.034 1.00 83.50 102 GLY A N 1
ATOM 805 C CA . GLY A 1 102 ? -25.001 4.522 28.337 1.00 83.50 102 GLY A CA 1
ATOM 806 C C . GLY A 1 102 ? -24.359 5.566 29.264 1.00 83.50 102 GLY A C 1
ATOM 807 O O . GLY A 1 102 ? -24.231 5.309 30.458 1.00 83.50 102 GLY A O 1
ATOM 808 N N . PHE A 1 103 ? -23.970 6.741 28.755 1.00 80.62 103 PHE A N 1
ATOM 809 C CA . PHE A 1 103 ? -23.436 7.835 29.581 1.00 80.62 103 PHE A CA 1
ATOM 810 C C . PHE A 1 103 ? -24.522 8.783 30.099 1.00 80.62 103 PHE A C 1
ATOM 812 O O . PHE A 1 103 ? -24.280 9.513 31.058 1.00 80.62 103 PHE A O 1
ATOM 819 N N . VAL A 1 104 ? -25.710 8.786 29.486 1.00 76.69 104 VAL A N 1
ATOM 820 C CA . VAL A 1 104 ? -26.792 9.724 29.831 1.00 76.69 104 VAL A CA 1
ATOM 821 C C . VAL A 1 104 ? -27.480 9.327 31.145 1.00 76.69 104 VAL A C 1
ATOM 823 O O . VAL A 1 104 ? -27.993 10.190 31.845 1.00 76.69 104 VAL A O 1
ATOM 826 N N . SER A 1 105 ? -27.423 8.054 31.549 1.00 62.38 105 SER A N 1
ATOM 827 C CA . SER A 1 105 ? -28.056 7.558 32.783 1.00 62.38 105 SER A CA 1
ATOM 828 C C . SER A 1 105 ? -27.222 7.733 34.063 1.00 62.38 105 SER A C 1
ATOM 830 O O . SER A 1 105 ? -27.592 7.178 35.092 1.00 62.38 105 SER A O 1
ATOM 832 N N . ILE A 1 106 ? -26.078 8.428 34.012 1.00 59.62 106 ILE A N 1
ATOM 833 C CA . ILE A 1 106 ? -25.169 8.609 35.166 1.00 59.62 106 ILE A CA 1
ATOM 834 C C . ILE A 1 106 ? -25.329 10.008 35.807 1.00 59.62 106 ILE A C 1
ATOM 836 O O . ILE A 1 106 ? -24.723 10.289 36.832 1.00 59.62 106 ILE A O 1
ATOM 840 N N . SER A 1 107 ? -26.141 10.905 35.233 1.00 56.09 107 SER A N 1
ATOM 841 C CA . SER A 1 107 ? -26.251 12.309 35.682 1.00 56.09 107 SER A CA 1
ATOM 842 C C . SER A 1 107 ? -27.487 12.648 36.527 1.00 56.09 107 SER A C 1
ATOM 844 O O . SER A 1 107 ? -27.672 13.820 36.841 1.00 56.09 107 SER A O 1
ATOM 846 N N . ASP A 1 108 ? -28.288 11.657 36.922 1.00 54.16 108 ASP A N 1
ATOM 847 C CA . ASP A 1 108 ? -29.398 11.839 37.866 1.00 54.16 108 ASP A CA 1
ATOM 848 C C . ASP A 1 108 ? -29.005 11.307 39.260 1.00 54.16 108 ASP A C 1
ATOM 850 O O . ASP A 1 108 ? -29.515 10.281 39.710 1.00 54.16 108 ASP A O 1
ATOM 854 N N . GLU A 1 109 ? -28.072 11.989 39.933 1.00 45.88 109 GLU A N 1
ATOM 855 C CA . GLU A 1 109 ? -27.917 11.951 41.401 1.00 45.88 109 GLU A CA 1
ATOM 856 C C . GLU A 1 109 ? -27.433 13.306 41.940 1.00 45.88 109 GLU A C 1
ATOM 858 O O . GLU A 1 109 ? -26.401 13.819 41.441 1.00 45.88 109 GLU A O 1
#

InterPro domains:
  IPR011010 DNA breaking-rejoining enzyme, catalytic core [SSF56349] (5-89)
  IPR013762 Integrase-like, catalytic domain superfamily [G3DSA:1.10.443.10] (2-101)

Organism: NCBI:txid1069220

Solvent-accessible surface area (backbone atoms only — not comparable to full-atom values): 6745 Å² total; per-residue (Å²): 118,69,67,62,53,55,49,58,46,59,78,65,76,60,87,56,100,50,96,66,48,36,101,84,62,44,82,64,53,70,69,58,52,54,47,54,48,52,65,72,43,46,74,93,36,70,80,71,45,78,65,49,55,51,21,54,53,25,32,57,37,25,78,76,62,33,53,61,53,21,8,58,76,72,70,44,96,49,37,64,62,31,56,74,73,22,35,71,79,74,90,70,81,76,91,54,60,80,76,51,54,74,62,66,79,71,73,88,123

Foldseek 3Di:
DPVVLVVLVVVVVDPQPDPDADSVSHDDDPVNVVVVVCVVCDPVNVVDDPLNVQLVQLQVCCVPPNQVRSCVVSVHPDSVCCVVRRHDDDPDDPPCVVVVVVVVVPPPD

Mean predicted aligned error: 9.67 Å

Se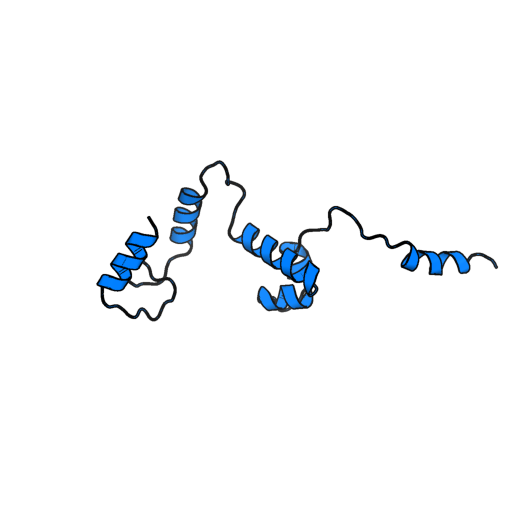quence (109 aa):
MGRRALQAQRDRDLPFDLVFPSPTGTPRWPNNVNRAWREIRGEDYGWVTPRTFRKTVGTAIERVAGAEAAAAQLGHSTPDVTRKHYIDRAIDAPDNRAALEGFVSISDE

Nearest PDB structures (foldseek):
  7r3w-assembly3_C  TM=3.429E-01  e=9.657E+00  Salmonella enterica subsp. enterica serovar Typhimurium
  7ocf-assembly1_D  TM=2.864E-01  e=9.100E+00  Rattus norvegicus

pLDDT: mean 84.82, std 12.54, range [45.88, 97.25]

Secondary structure (DSSP, 8-state):
-HHHHHHHHHTTT---SSSSB-TTSSBPPHHHHHHHHHHHHTTTTTT--HHHHHHHHHHHHHHHHHHHHHHHHHT-SSHHHHHHHTSPPPSS----HHHHHHHHTTS--